Protein AF-A0A920MU67-F1 (afdb_monomer_lite)

pLDDT: mean 94.65, std 5.64, range [67.25, 98.12]

Foldseek 3Di:
DPDDDDDDDPDDDCCVVAVVVVHDPPRPVVVVDPDDDDDDD

Secondary structure (DSSP, 8-state):
---------SS--HHHHTGGGT--TT-GGGGGS--------

Radius of gyration: 13.33 Å; chains: 1; bounding box: 35×24×30 Å

Structure (mmCIF, N/CA/C/O backbone):
data_AF-A0A920MU67-F1
#
_entry.id   AF-A0A920MU67-F1
#
loop_
_atom_site.group_PDB
_atom_site.id
_atom_site.type_symbol
_atom_site.label_atom_id
_atom_site.label_alt_id
_atom_site.label_comp_id
_atom_site.label_asym_id
_atom_site.label_entity_id
_atom_site.label_seq_id
_atom_site.pdbx_PDB_ins_code
_atom_site.Cartn_x
_atom_site.Cartn_y
_atom_site.Cartn_z
_atom_site.occupancy
_atom_site.B_iso_or_equiv
_atom_site.auth_seq_id
_atom_site.auth_comp_id
_atom_site.auth_asym_id
_atom_site.auth_atom_id
_atom_site.pdbx_PDB_model_num
ATOM 1 N N . MET A 1 1 ? -20.896 8.961 17.807 1.00 85.00 1 MET A N 1
ATOM 2 C CA . MET A 1 1 ? -20.141 8.857 16.540 1.00 85.00 1 MET A CA 1
ATOM 3 C C . MET A 1 1 ? -19.820 7.412 16.147 1.00 85.00 1 MET A C 1
ATOM 5 O O . MET A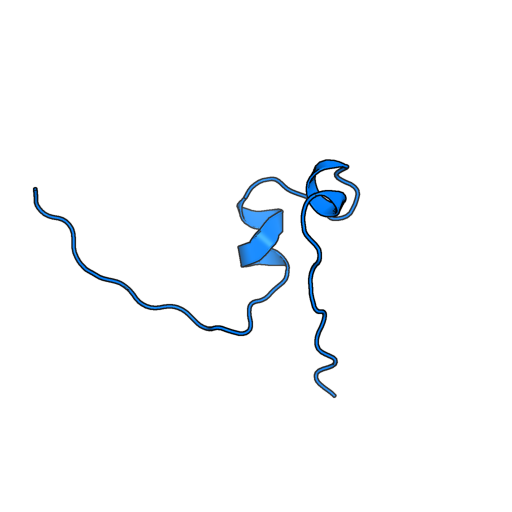 1 1 ? -19.686 7.188 14.963 1.00 85.00 1 MET A O 1
ATOM 9 N N . GLY A 1 2 ? -19.766 6.425 17.059 1.00 96.75 2 GLY A N 1
ATOM 10 C CA . GLY A 1 2 ? -19.842 4.993 16.688 1.00 96.75 2 GLY A CA 1
ATOM 11 C C . GLY A 1 2 ? -18.595 4.364 16.045 1.00 96.75 2 GLY A C 1
ATOM 12 O O . GLY A 1 2 ? -18.669 3.223 15.609 1.00 96.75 2 GLY A O 1
ATOM 13 N N . TYR A 1 3 ? -17.470 5.076 15.992 1.00 96.06 3 TYR A N 1
ATOM 14 C CA . TYR A 1 3 ? -16.194 4.551 15.499 1.00 96.06 3 TYR A CA 1
ATOM 15 C C . TYR A 1 3 ? -15.457 3.750 16.581 1.00 96.06 3 TYR A C 1
ATOM 17 O O . TYR A 1 3 ? -15.625 4.017 17.774 1.00 96.06 3 TYR A O 1
ATOM 25 N N . SER A 1 4 ? -14.603 2.820 16.151 1.00 97.19 4 SER A N 1
ATOM 26 C CA . SER A 1 4 ? -13.662 2.074 16.994 1.00 97.19 4 SER A CA 1
ATOM 27 C C . SE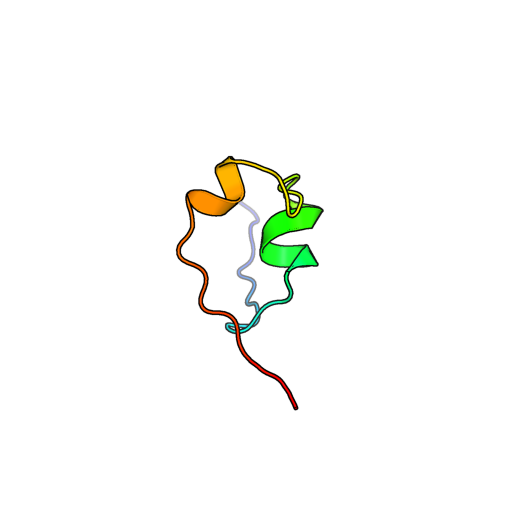R A 1 4 ? -12.221 2.300 16.531 1.00 97.19 4 SER A C 1
ATOM 29 O O . SER A 1 4 ? -11.982 2.599 15.362 1.00 97.19 4 SER A O 1
ATOM 31 N N . VAL A 1 5 ? -11.263 2.140 17.445 1.00 97.38 5 VAL A N 1
ATOM 32 C CA . VAL A 1 5 ? -9.828 2.154 17.121 1.00 97.38 5 VAL A CA 1
ATOM 33 C C . VAL A 1 5 ? -9.437 0.806 16.511 1.00 97.38 5 VAL A C 1
ATOM 35 O O . VAL A 1 5 ? -9.909 -0.232 16.973 1.00 97.38 5 VAL A O 1
ATOM 38 N N . ALA A 1 6 ? -8.589 0.832 15.484 1.00 96.75 6 ALA A N 1
ATOM 39 C CA . ALA A 1 6 ? -7.974 -0.346 14.882 1.00 96.75 6 ALA A CA 1
ATOM 40 C C . ALA A 1 6 ? -6.464 -0.118 14.741 1.00 96.75 6 ALA A C 1
ATOM 42 O O . ALA A 1 6 ? -6.026 1.017 14.550 1.00 96.75 6 ALA A O 1
ATOM 43 N N . GLU A 1 7 ? -5.694 -1.198 14.829 1.00 97.44 7 GLU A N 1
ATOM 44 C CA . GLU A 1 7 ? -4.240 -1.206 14.659 1.00 97.44 7 GLU A CA 1
ATOM 45 C C . GLU A 1 7 ? -3.868 -2.036 13.424 1.00 97.44 7 GLU A C 1
ATOM 47 O O . GLU A 1 7 ? -4.642 -2.888 12.980 1.00 97.44 7 GLU A O 1
ATOM 52 N N . GLY A 1 8 ? -2.687 -1.780 12.867 1.00 96.69 8 GLY A N 1
ATOM 53 C CA . GLY A 1 8 ? -2.145 -2.480 11.705 1.00 96.69 8 GLY A CA 1
ATOM 54 C C . GLY A 1 8 ? -0.631 -2.663 11.830 1.00 96.69 8 GLY A C 1
ATOM 55 O O . GLY A 1 8 ? -0.020 -2.087 12.735 1.00 96.69 8 GLY A O 1
ATOM 56 N N . PRO A 1 9 ? -0.020 -3.485 10.965 1.00 97.00 9 PRO A N 1
ATOM 57 C CA . PRO A 1 9 ? 1.420 -3.705 10.987 1.00 97.00 9 PRO A CA 1
ATOM 58 C C . PRO A 1 9 ? 2.189 -2.458 10.521 1.00 97.00 9 PRO A C 1
ATOM 60 O O . PRO A 1 9 ? 1.715 -1.700 9.680 1.00 97.00 9 PRO A O 1
ATOM 63 N N . GLU A 1 10 ? 3.405 -2.264 11.042 1.00 95.00 10 GLU A N 1
ATOM 64 C CA . GLU A 1 10 ? 4.303 -1.190 10.579 1.00 95.00 10 GLU A CA 1
ATOM 65 C C . GLU A 1 10 ? 4.979 -1.539 9.243 1.00 95.00 10 GLU A C 1
ATOM 67 O O . GLU A 1 10 ? 5.167 -0.675 8.389 1.00 95.00 10 GLU A O 1
ATOM 72 N N . VAL A 1 11 ? 5.334 -2.816 9.056 1.00 95.62 11 VAL A N 1
ATOM 73 C CA . VAL A 1 11 ? 5.841 -3.354 7.787 1.00 95.62 11 VAL A CA 1
ATOM 74 C C . VAL A 1 11 ? 4.666 -3.946 7.024 1.00 95.62 11 VAL A C 1
ATOM 76 O O . VAL A 1 11 ? 4.053 -4.911 7.479 1.00 95.62 11 VAL A O 1
ATOM 79 N N . GLU A 1 12 ? 4.370 -3.378 5.860 1.00 96.38 12 GLU A N 1
ATOM 80 C CA . GLU A 1 12 ? 3.200 -3.731 5.057 1.00 96.38 12 GLU A CA 1
ATOM 81 C C . GLU A 1 12 ? 3.600 -4.235 3.662 1.00 96.38 12 GLU A C 1
ATOM 83 O O . GLU A 1 12 ? 4.674 -3.939 3.133 1.00 96.38 12 GLU A O 1
ATOM 88 N N . THR A 1 13 ? 2.713 -5.017 3.058 1.00 95.56 13 THR A N 1
ATOM 89 C CA . THR A 1 13 ? 2.798 -5.504 1.683 1.00 95.56 13 THR A CA 1
ATOM 90 C C . THR A 1 13 ? 2.516 -4.395 0.664 1.00 95.56 13 THR A C 1
ATOM 92 O O . THR A 1 13 ? 1.732 -3.475 0.908 1.00 95.56 13 THR A O 1
ATOM 95 N N . ALA A 1 14 ? 3.093 -4.510 -0.537 1.00 94.94 14 ALA A N 1
ATOM 96 C CA . ALA A 1 14 ? 2.821 -3.570 -1.631 1.00 94.94 14 ALA A CA 1
ATOM 97 C C . ALA A 1 14 ? 1.326 -3.503 -2.001 1.00 94.94 14 ALA A C 1
ATOM 99 O O . ALA A 1 14 ? 0.814 -2.429 -2.327 1.00 94.94 14 ALA A O 1
ATOM 100 N N . TRP A 1 15 ? 0.612 -4.624 -1.856 1.00 96.19 15 TRP A N 1
ATOM 101 C CA . TRP A 1 15 ? -0.813 -4.704 -2.146 1.00 96.19 15 TRP A CA 1
ATOM 102 C C . TRP A 1 15 ? -1.642 -3.747 -1.284 1.00 96.19 15 TRP A C 1
ATOM 104 O O . TRP A 1 15 ? -2.360 -2.905 -1.824 1.00 96.19 15 TRP A O 1
ATOM 114 N N . TYR A 1 16 ? -1.543 -3.837 0.047 1.00 97.25 16 TYR A N 1
ATOM 115 C CA . TYR A 1 16 ? -2.366 -3.010 0.937 1.00 97.25 16 TYR A CA 1
ATOM 116 C C . TYR A 1 16 ? -1.900 -1.554 0.998 1.00 97.25 16 TYR A C 1
ATOM 118 O O . TYR A 1 16 ? -2.740 -0.665 1.129 1.00 97.25 16 TYR A O 1
ATOM 126 N N . ASN A 1 17 ? -0.599 -1.296 0.832 1.00 97.12 17 ASN A N 1
ATOM 127 C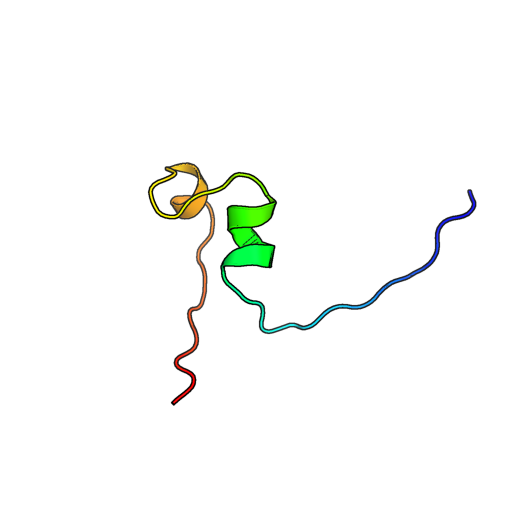 CA . ASN A 1 17 ? -0.084 0.072 0.801 1.00 97.12 17 ASN A CA 1
ATOM 128 C C . ASN A 1 17 ? -0.376 0.815 -0.513 1.00 97.12 17 ASN A C 1
ATOM 130 O O . ASN A 1 17 ? -0.446 2.043 -0.493 1.00 97.12 17 ASN A O 1
ATOM 134 N N . PHE A 1 18 ? -0.548 0.117 -1.645 1.00 97.50 18 PHE A N 1
ATOM 135 C CA . PHE A 1 18 ? -0.671 0.772 -2.955 1.00 97.50 18 PHE A CA 1
ATOM 136 C C . PHE A 1 18 ? -1.763 0.196 -3.857 1.00 97.50 18 PHE A C 1
ATOM 138 O O . PHE A 1 18 ? -2.680 0.920 -4.249 1.00 97.50 18 PHE A O 1
ATOM 145 N N . GLU A 1 19 ? -1.685 -1.082 -4.223 1.00 97.69 19 GLU A N 1
ATOM 146 C CA . GLU A 1 19 ? -2.535 -1.646 -5.283 1.00 97.69 19 GLU A CA 1
ATOM 147 C C . GLU A 1 19 ? -4.022 -1.631 -4.901 1.00 97.69 19 GLU A C 1
ATOM 149 O O . GLU A 1 19 ? -4.863 -1.209 -5.698 1.00 97.69 19 GLU A O 1
ATOM 154 N N . ALA A 1 20 ? -4.344 -1.978 -3.651 1.00 98.00 20 ALA A N 1
ATOM 155 C CA . ALA A 1 20 ? -5.697 -1.906 -3.102 1.00 98.00 20 ALA A CA 1
ATOM 156 C C . ALA A 1 20 ? -6.239 -0.466 -3.037 1.00 98.00 20 ALA A C 1
ATOM 158 O O . ALA A 1 20 ? -7.452 -0.253 -3.048 1.00 98.00 20 ALA A O 1
ATOM 159 N N . LEU A 1 21 ? -5.342 0.522 -3.011 1.00 97.44 21 LEU A N 1
ATOM 160 C CA . LEU A 1 21 ? -5.649 1.952 -3.038 1.00 97.44 21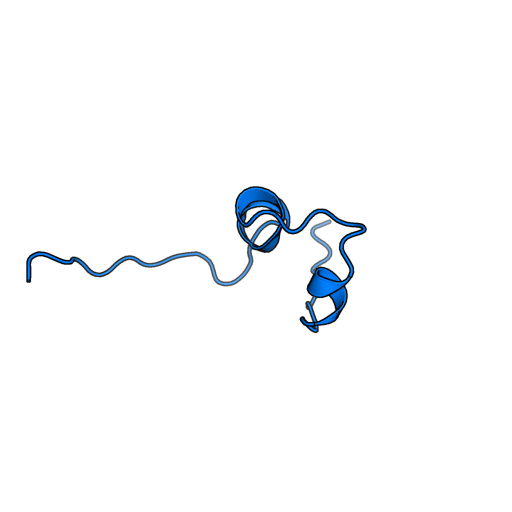 LEU A CA 1
ATOM 161 C C . LEU A 1 21 ? -5.625 2.532 -4.462 1.00 97.44 21 LEU A C 1
ATOM 163 O O . LEU A 1 21 ? -5.604 3.750 -4.630 1.00 97.44 21 LEU A O 1
ATOM 167 N N . ASN A 1 22 ? -5.668 1.672 -5.488 1.00 97.56 22 ASN A N 1
ATOM 168 C CA . ASN A 1 22 ? -5.683 2.043 -6.903 1.00 97.56 22 ASN A CA 1
ATOM 169 C C . ASN A 1 22 ? -4.383 2.727 -7.381 1.00 97.56 22 ASN A C 1
ATOM 171 O O . ASN A 1 22 ? -4.408 3.591 -8.258 1.00 97.56 22 ASN A O 1
ATOM 175 N N . ILE A 1 23 ? -3.238 2.327 -6.816 1.00 98.12 23 ILE A N 1
ATOM 176 C CA . ILE A 1 23 ? -1.903 2.819 -7.188 1.00 98.12 23 ILE A CA 1
ATOM 177 C C . ILE A 1 23 ? -1.051 1.636 -7.694 1.00 98.12 23 ILE A C 1
ATOM 179 O O . ILE A 1 23 ? -0.244 1.083 -6.945 1.00 98.12 23 ILE A O 1
ATOM 183 N N . PRO A 1 24 ? -1.215 1.201 -8.958 1.00 96.88 24 PRO A N 1
ATOM 184 C CA . PRO A 1 24 ? -0.406 0.113 -9.510 1.00 96.88 24 PRO A CA 1
ATOM 185 C C . PRO A 1 24 ? 1.079 0.500 -9.635 1.00 96.88 24 PRO A C 1
ATOM 187 O O . PRO A 1 24 ? 1.430 1.679 -9.607 1.00 96.88 24 PRO A O 1
ATOM 190 N N . ASP A 1 25 ? 1.957 -0.488 -9.817 1.00 95.62 25 ASP A N 1
ATOM 191 C CA . ASP A 1 25 ? 3.426 -0.332 -9.819 1.00 95.62 25 ASP A CA 1
ATOM 192 C C . ASP A 1 25 ? 3.966 0.751 -10.761 1.00 95.62 25 ASP A C 1
ATOM 194 O O . ASP A 1 25 ? 4.923 1.447 -10.432 1.00 95.62 25 ASP A O 1
ATOM 198 N N . TRP A 1 26 ? 3.344 0.924 -11.926 1.00 95.50 26 TRP A N 1
ATOM 199 C CA . TRP A 1 26 ? 3.753 1.904 -12.935 1.00 95.50 26 TRP A CA 1
ATOM 200 C C . TRP A 1 26 ? 3.135 3.295 -12.726 1.00 95.50 26 TRP A C 1
ATOM 202 O O . TRP A 1 26 ? 3.437 4.222 -13.480 1.00 95.50 26 TRP A O 1
ATOM 212 N N . HIS A 1 27 ? 2.233 3.456 -11.753 1.00 97.25 27 HIS A N 1
ATOM 213 C CA . HIS A 1 27 ? 1.468 4.684 -11.583 1.00 97.25 27 HIS A CA 1
ATOM 214 C C . HIS A 1 27 ? 2.374 5.838 -11.121 1.00 97.25 27 HIS A C 1
ATOM 216 O O . HIS A 1 27 ? 3.052 5.695 -10.104 1.00 97.25 27 HIS A O 1
ATOM 222 N N . PRO A 1 28 ? 2.338 7.026 -11.761 1.00 96.88 28 PRO A N 1
ATOM 223 C CA . PRO A 1 28 ? 3.191 8.152 -11.371 1.00 96.88 28 PRO A CA 1
ATOM 224 C C . PRO A 1 28 ? 3.035 8.570 -9.904 1.00 96.88 28 PRO A C 1
ATOM 226 O O . PRO A 1 28 ? 4.011 8.934 -9.259 1.00 96.88 28 PRO A O 1
ATOM 229 N N . ALA A 1 29 ? 1.822 8.453 -9.346 1.00 96.94 29 ALA A N 1
ATOM 230 C CA . ALA A 1 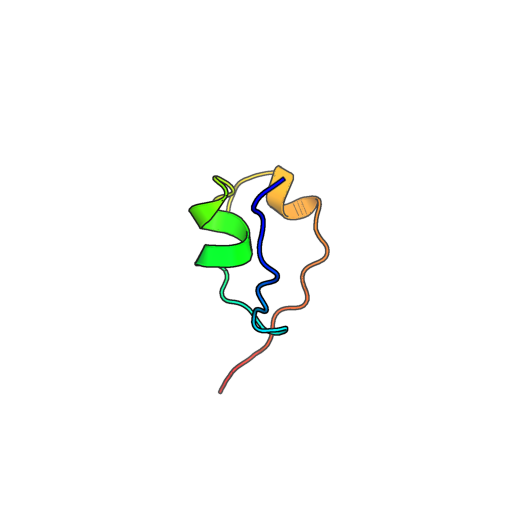29 ? 1.578 8.744 -7.929 1.00 96.94 29 ALA A CA 1
ATOM 231 C C . ALA A 1 29 ? 2.357 7.839 -6.959 1.00 96.94 29 ALA A C 1
ATOM 233 O O . ALA A 1 29 ? 2.537 8.227 -5.810 1.00 96.94 29 ALA A O 1
ATOM 234 N N . ARG A 1 30 ? 2.848 6.672 -7.398 1.00 94.69 30 ARG A N 1
ATOM 235 C CA . ARG A 1 30 ? 3.696 5.808 -6.567 1.00 94.69 30 ARG A CA 1
ATOM 236 C C . ARG A 1 30 ? 5.041 6.466 -6.257 1.00 94.69 30 ARG A C 1
ATOM 238 O O . ARG A 1 30 ? 5.577 6.262 -5.179 1.00 94.69 30 ARG A O 1
ATOM 245 N N . GLY A 1 31 ? 5.529 7.320 -7.158 1.00 94.00 31 GLY A N 1
ATOM 246 C CA . GLY A 1 31 ? 6.728 8.131 -6.947 1.00 94.00 31 GLY A CA 1
ATOM 247 C C . GLY A 1 31 ? 6.532 9.325 -6.007 1.00 94.00 31 GLY A C 1
ATOM 248 O O . GLY A 1 31 ? 7.512 9.981 -5.679 1.00 94.00 31 GLY A O 1
ATOM 249 N N . ASN A 1 32 ? 5.304 9.618 -5.555 1.00 96.06 32 ASN A N 1
ATOM 250 C CA . ASN A 1 32 ? 5.070 10.652 -4.537 1.00 96.06 32 ASN A CA 1
ATOM 251 C C . ASN A 1 32 ? 5.403 10.166 -3.115 1.00 96.06 32 ASN A C 1
ATOM 253 O O . ASN A 1 32 ? 5.359 10.966 -2.181 1.00 96.06 32 ASN A O 1
ATOM 257 N N . PHE A 1 33 ? 5.687 8.870 -2.945 1.00 95.00 33 PHE A N 1
ATOM 258 C CA . PHE A 1 33 ? 6.007 8.253 -1.663 1.00 95.00 33 PHE A CA 1
ATOM 259 C C . PHE A 1 33 ? 7.425 7.679 -1.687 1.00 95.00 33 PHE A C 1
ATOM 261 O O . PHE A 1 33 ? 7.716 6.753 -2.447 1.00 95.00 33 PHE A O 1
ATOM 268 N N . ASP A 1 34 ? 8.285 8.164 -0.795 1.00 95.00 34 ASP A N 1
ATOM 269 C CA . ASP A 1 34 ? 9.613 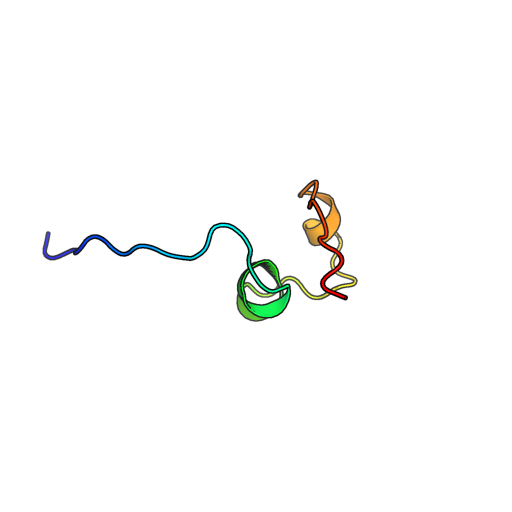7.592 -0.570 1.00 95.00 34 ASP A CA 1
ATOM 270 C C . ASP A 1 34 ? 9.488 6.311 0.271 1.00 95.00 34 ASP A C 1
ATOM 272 O O . ASP A 1 34 ? 9.545 6.326 1.501 1.00 95.00 34 ASP A O 1
ATOM 276 N N . THR A 1 35 ? 9.240 5.187 -0.402 1.00 94.81 35 THR A N 1
ATOM 277 C CA . THR A 1 35 ? 8.988 3.893 0.251 1.00 94.81 35 THR A CA 1
ATOM 278 C C . THR A 1 35 ? 10.296 3.204 0.634 1.00 94.81 35 THR A C 1
ATOM 280 O O . THR A 1 35 ? 11.168 3.000 -0.212 1.00 94.81 35 THR A O 1
ATOM 283 N N . ILE A 1 36 ? 10.413 2.776 1.894 1.00 95.56 36 ILE A N 1
ATOM 284 C CA . ILE A 1 36 ? 11.505 1.907 2.347 1.00 95.56 36 ILE A CA 1
ATOM 285 C C . ILE A 1 36 ? 11.111 0.457 2.057 1.00 95.56 36 ILE A C 1
ATOM 287 O O . ILE A 1 36 ? 10.250 -0.105 2.730 1.00 95.56 36 ILE A O 1
ATOM 291 N N . PHE A 1 37 ? 11.737 -0.146 1.048 1.00 93.50 37 PHE A N 1
ATOM 292 C CA . PHE A 1 37 ? 11.549 -1.564 0.746 1.00 93.50 37 PHE A CA 1
ATOM 293 C C . PHE A 1 37 ? 12.408 -2.426 1.673 1.00 93.50 37 PHE A C 1
ATOM 295 O O . PHE A 1 37 ? 13.588 -2.140 1.885 1.00 93.50 37 PHE A O 1
ATOM 302 N N . VAL A 1 38 ? 11.805 -3.484 2.213 1.00 93.44 38 VAL A N 1
ATOM 303 C CA . VAL A 1 38 ? 12.482 -4.475 3.052 1.00 93.44 38 VAL A CA 1
ATOM 304 C C . VAL A 1 38 ? 12.763 -5.729 2.237 1.00 93.44 38 VAL A C 1
ATOM 306 O O . VAL A 1 38 ? 11.892 -6.203 1.510 1.00 93.44 38 VAL A O 1
ATOM 309 N N . ASP A 1 39 ? 13.975 -6.261 2.366 1.00 90.31 39 ASP A N 1
ATOM 310 C CA . ASP A 1 39 ? 14.310 -7.572 1.821 1.00 90.31 39 ASP A CA 1
ATOM 311 C C . ASP A 1 39 ? 14.028 -8.621 2.900 1.00 90.31 39 ASP A C 1
ATOM 313 O O . ASP A 1 39 ? 14.644 -8.621 3.971 1.00 90.31 39 ASP A O 1
ATOM 317 N N . LEU A 1 40 ? 13.026 -9.459 2.656 1.00 77.50 40 LEU A N 1
ATOM 318 C CA . LEU A 1 40 ? 12.658 -10.559 3.538 1.00 77.50 40 LEU A CA 1
ATOM 319 C C . LEU A 1 40 ? 13.124 -11.841 2.847 1.00 77.50 40 LEU A C 1
ATOM 321 O O . LEU A 1 40 ? 12.380 -12.382 2.042 1.00 77.50 40 LEU A O 1
ATOM 325 N N . TRP A 1 41 ? 14.376 -12.210 3.145 1.00 67.25 41 TRP A N 1
ATOM 326 C CA . TRP A 1 41 ? 15.127 -13.436 2.807 1.00 67.25 41 TRP A CA 1
ATOM 327 C C . TRP A 1 41 ? 14.521 -14.423 1.799 1.00 67.25 41 TRP A C 1
ATOM 329 O O . TRP A 1 41 ? 13.463 -15.020 2.103 1.00 67.25 41 TRP A O 1
#

Sequence (41 aa):
MGYSVAEGPEVETAWYNFEALNIPDWHPARGNFDTIFVDLW